Protein AF-A0A2A2R1N1-F1 (afdb_monomer)

Secondary structure (DSSP, 8-state):
--HHHHHHHHHHHHHHHHHHHHHHHHHHHHHHHHHHHHHHHHHHHHHHHHHHHHHHHHHHHHHHHHH-HHHHHHHHHTT------S-S-S---

Radius of gyration: 33.99 Å; Cα contacts (8 Å, |Δi|>4): 17; chains: 1; bounding box: 65×16×103 Å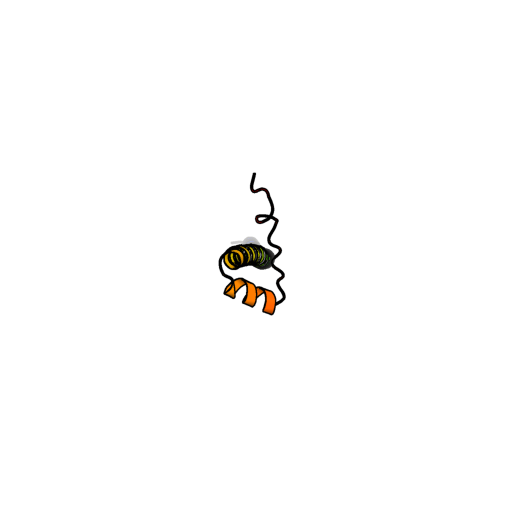

pLDDT: mean 72.44, std 12.76, range [35.75, 92.88]

Mean predicted aligned error: 16.28 Å

Structure (mmCIF, N/CA/C/O backbone):
data_AF-A0A2A2R1N1-F1
#
_entry.id   AF-A0A2A2R1N1-F1
#
loop_
_atom_site.group_PDB
_atom_site.id
_atom_site.type_symbol
_atom_site.label_atom_id
_atom_site.label_alt_id
_atom_site.label_comp_id
_atom_site.label_asym_id
_atom_site.label_entity_id
_atom_site.label_seq_id
_atom_site.pdbx_PDB_ins_code
_atom_site.Cartn_x
_atom_site.Cartn_y
_atom_site.Cartn_z
_atom_site.occupancy
_atom_site.B_iso_or_equiv
_atom_site.auth_seq_id
_atom_site.auth_comp_id
_atom_site.auth_asym_id
_atom_site.auth_atom_id
_atom_site.pdbx_PDB_model_num
ATOM 1 N N . MET A 1 1 ? 30.774 5.500 -45.345 1.00 56.44 1 MET A N 1
ATOM 2 C CA . MET A 1 1 ? 30.692 4.477 -44.280 1.00 56.44 1 MET A CA 1
ATOM 3 C C . MET A 1 1 ? 30.769 3.106 -44.919 1.00 56.44 1 MET A C 1
ATOM 5 O O . MET A 1 1 ? 30.021 2.836 -45.852 1.00 56.44 1 MET A O 1
ATOM 9 N N . THR A 1 2 ? 31.704 2.264 -44.488 1.00 73.19 2 THR A N 1
ATOM 10 C CA . THR A 1 2 ? 31.787 0.876 -44.960 1.00 73.19 2 THR A CA 1
ATOM 11 C C . THR A 1 2 ? 30.549 0.109 -44.490 1.00 73.19 2 THR A C 1
ATOM 13 O O . THR A 1 2 ? 30.064 0.335 -43.383 1.00 73.19 2 THR A O 1
ATOM 16 N N . ARG A 1 3 ? 30.021 -0.803 -45.320 1.00 73.44 3 ARG A N 1
ATOM 17 C CA . ARG A 1 3 ? 28.804 -1.602 -45.038 1.00 73.44 3 ARG A CA 1
ATOM 18 C C . ARG A 1 3 ? 28.822 -2.281 -43.657 1.00 73.44 3 ARG A C 1
ATOM 20 O O . ARG A 1 3 ? 27.782 -2.492 -43.048 1.00 73.44 3 ARG A O 1
ATOM 27 N N . PHE A 1 4 ? 30.020 -2.549 -43.145 1.00 77.00 4 PHE A N 1
ATOM 28 C CA . PHE A 1 4 ? 30.271 -3.089 -41.815 1.00 77.00 4 PHE A CA 1
ATOM 29 C C . PHE A 1 4 ? 29.832 -2.152 -40.674 1.00 77.00 4 PHE A C 1
ATOM 31 O O . PHE A 1 4 ? 29.185 -2.598 -39.733 1.00 77.00 4 PHE A O 1
ATOM 38 N N . GLN A 1 5 ? 30.114 -0.848 -40.775 1.00 78.38 5 GLN A N 1
ATOM 39 C CA . GLN A 1 5 ? 29.697 0.143 -39.772 1.00 78.38 5 GLN A CA 1
ATOM 40 C C . GLN A 1 5 ? 28.173 0.311 -39.746 1.00 78.38 5 GLN A C 1
ATOM 42 O O . GLN A 1 5 ? 27.587 0.448 -38.676 1.00 78.38 5 GLN A O 1
ATOM 47 N N . PHE A 1 6 ? 27.530 0.239 -40.916 1.00 79.75 6 PHE A N 1
ATOM 48 C CA . PHE A 1 6 ? 26.074 0.308 -41.028 1.00 79.75 6 PHE A CA 1
ATOM 49 C C . PHE A 1 6 ? 25.393 -0.902 -40.372 1.00 79.75 6 PHE A C 1
ATOM 51 O O . PHE A 1 6 ? 24.464 -0.728 -39.591 1.00 79.75 6 PHE A O 1
ATOM 58 N N . ASN A 1 7 ? 25.900 -2.117 -40.607 1.00 81.62 7 ASN A N 1
ATOM 59 C CA . ASN A 1 7 ? 25.351 -3.324 -39.984 1.00 81.62 7 ASN A CA 1
ATOM 60 C C . ASN A 1 7 ? 25.491 -3.315 -38.455 1.00 81.62 7 ASN A C 1
ATOM 62 O O . ASN A 1 7 ? 24.555 -3.714 -37.771 1.00 81.62 7 ASN A O 1
ATOM 66 N N . ILE A 1 8 ? 26.616 -2.828 -37.918 1.00 86.06 8 ILE A N 1
ATOM 67 C CA . ILE A 1 8 ? 26.829 -2.713 -36.464 1.00 86.06 8 ILE A CA 1
ATOM 68 C C . ILE A 1 8 ? 25.880 -1.679 -35.841 1.00 86.06 8 ILE A C 1
ATOM 70 O O . ILE A 1 8 ? 25.334 -1.910 -34.765 1.00 86.06 8 ILE A O 1
ATOM 74 N N . ALA A 1 9 ? 25.658 -0.545 -36.512 1.00 82.50 9 ALA A N 1
ATOM 75 C CA . ALA A 1 9 ? 24.713 0.467 -36.044 1.00 82.50 9 ALA A CA 1
ATOM 76 C C . ALA A 1 9 ? 23.258 -0.036 -36.092 1.00 82.50 9 ALA A C 1
ATOM 78 O O . ALA A 1 9 ? 22.469 0.237 -35.190 1.00 82.50 9 ALA A O 1
ATOM 79 N N . MET A 1 10 ? 22.906 -0.807 -37.124 1.00 87.38 10 MET A N 1
ATOM 80 C CA . MET A 1 10 ? 21.573 -1.389 -37.273 1.00 87.38 10 MET A CA 1
ATOM 81 C C . MET A 1 10 ? 21.283 -2.419 -36.171 1.00 87.38 10 MET A C 1
ATOM 83 O O . MET A 1 10 ? 20.211 -2.400 -35.565 1.00 87.38 10 MET A O 1
ATOM 87 N N . THR A 1 11 ? 22.242 -3.302 -35.875 1.00 89.31 11 THR A N 1
ATOM 88 C CA . THR A 1 11 ? 22.075 -4.333 -34.841 1.00 89.31 11 THR A CA 1
ATOM 89 C C . THR A 1 11 ? 22.074 -3.754 -33.433 1.00 89.31 11 THR A C 1
ATOM 91 O O . THR A 1 11 ? 21.280 -4.204 -32.611 1.00 89.31 11 THR A O 1
ATOM 94 N N . SER A 1 12 ? 22.888 -2.733 -33.144 1.00 85.50 12 SER A N 1
ATOM 95 C CA . SER A 1 12 ? 22.890 -2.082 -31.828 1.00 85.50 12 SER A CA 1
ATOM 96 C C . SER A 1 12 ? 21.585 -1.333 -31.543 1.00 85.50 12 SER A C 1
ATOM 98 O O . SER A 1 12 ? 21.082 -1.390 -30.422 1.00 85.50 12 SER A O 1
ATOM 100 N N . CYS A 1 13 ? 20.994 -0.703 -32.562 1.00 87.12 13 CYS A N 1
ATOM 101 C CA . CYS A 1 13 ? 19.702 -0.028 -32.453 1.00 87.12 13 CYS A CA 1
ATOM 102 C C . CYS A 1 13 ? 18.546 -1.027 -32.263 1.00 87.12 13 CYS A C 1
ATOM 104 O O . CYS A 1 13 ? 17.660 -0.823 -31.437 1.00 87.12 13 CYS A O 1
ATOM 106 N N . GLY A 1 14 ? 18.583 -2.158 -32.975 1.00 88.69 14 GLY A N 1
ATOM 107 C CA . GLY A 1 14 ? 17.624 -3.243 -32.758 1.00 88.69 14 GLY A CA 1
ATOM 108 C C . GLY A 1 14 ? 17.736 -3.845 -31.353 1.00 88.69 14 GLY A C 1
ATOM 109 O O . GLY A 1 14 ? 16.728 -4.050 -30.680 1.00 88.69 14 GLY A O 1
ATOM 110 N N . LEU A 1 15 ? 18.961 -4.077 -30.878 1.00 91.88 15 LEU A N 1
ATOM 111 C CA . LEU A 1 15 ? 19.207 -4.648 -29.556 1.00 91.88 15 LEU A CA 1
ATOM 112 C C . LEU A 1 15 ? 18.762 -3.706 -28.428 1.00 91.88 15 LEU A C 1
ATOM 114 O O . LEU A 1 15 ? 18.159 -4.161 -27.457 1.00 91.88 15 LEU A O 1
ATOM 118 N N . SER A 1 16 ? 19.010 -2.400 -28.557 1.00 89.75 16 SER A N 1
ATOM 119 C CA . SER A 1 16 ? 18.591 -1.421 -27.549 1.00 89.75 16 SER A CA 1
ATOM 120 C C . SER A 1 16 ? 17.067 -1.325 -27.442 1.00 89.75 16 SER A C 1
ATOM 122 O O . SER A 1 16 ? 16.543 -1.284 -26.330 1.00 89.75 16 SER A O 1
ATOM 124 N N . LEU A 1 17 ? 16.346 -1.389 -28.566 1.00 91.25 17 LEU A N 1
ATOM 125 C CA . LEU A 1 17 ? 14.881 -1.453 -28.580 1.00 91.25 17 LEU A CA 1
ATOM 126 C C . LEU A 1 17 ? 14.347 -2.682 -27.834 1.00 91.25 17 LEU A C 1
ATOM 128 O O . LEU A 1 17 ? 13.412 -2.565 -27.041 1.00 91.25 17 LEU A O 1
ATOM 132 N N . VAL A 1 18 ? 14.964 -3.848 -28.037 1.00 92.88 18 VAL A N 1
ATOM 133 C CA . VAL A 1 18 ? 14.581 -5.080 -27.330 1.00 92.88 18 VAL A CA 1
ATOM 134 C C . VAL A 1 18 ? 14.846 -4.964 -25.827 1.00 92.88 18 VAL A C 1
ATOM 136 O O . VAL A 1 18 ? 13.981 -5.329 -25.029 1.00 92.88 18 VAL A O 1
ATOM 139 N N . LEU A 1 19 ? 15.993 -4.410 -25.418 1.00 91.06 19 LEU A N 1
ATOM 140 C CA . LEU A 1 19 ? 16.281 -4.180 -23.998 1.00 91.06 19 LEU A CA 1
ATOM 141 C C . LEU A 1 19 ? 15.271 -3.225 -23.350 1.00 91.06 19 LEU A C 1
ATOM 143 O O . LEU A 1 19 ? 14.807 -3.491 -22.242 1.00 91.06 19 LEU A O 1
ATOM 147 N N . VAL A 1 20 ? 14.904 -2.136 -24.030 1.00 92.56 20 VAL A N 1
ATOM 148 C CA . VAL A 1 20 ? 13.906 -1.181 -23.525 1.00 92.56 20 VAL A CA 1
ATOM 149 C C . VAL A 1 20 ? 12.552 -1.862 -23.331 1.00 92.56 20 VAL A C 1
ATOM 151 O O . VAL A 1 20 ? 11.927 -1.686 -22.286 1.00 92.56 20 VAL A O 1
ATOM 154 N N . LEU A 1 21 ? 12.118 -2.687 -24.288 1.00 90.50 21 LEU A N 1
ATOM 155 C CA . LEU A 1 21 ? 10.874 -3.449 -24.161 1.00 90.50 21 LEU A CA 1
ATOM 156 C C . LEU A 1 21 ? 10.897 -4.397 -22.957 1.00 90.50 21 LEU A C 1
ATOM 158 O O . LEU A 1 21 ? 9.927 -4.438 -22.201 1.00 90.50 21 LEU A O 1
ATOM 162 N N . LEU A 1 22 ? 12.006 -5.107 -22.731 1.00 91.44 22 LEU A N 1
ATOM 163 C CA . LEU A 1 22 ? 12.151 -5.972 -21.559 1.00 91.44 22 LEU A CA 1
ATOM 164 C C . LEU A 1 22 ? 12.043 -5.177 -20.254 1.00 91.44 22 LEU A C 1
ATOM 166 O O . LEU A 1 22 ? 11.285 -5.566 -19.367 1.00 91.44 22 LEU A O 1
ATOM 170 N N . ILE A 1 23 ? 12.738 -4.042 -20.146 1.00 88.94 23 ILE A N 1
ATOM 171 C CA . ILE A 1 23 ? 12.683 -3.184 -18.952 1.00 88.94 23 ILE A CA 1
ATOM 172 C C . ILE A 1 23 ? 11.251 -2.705 -18.685 1.00 88.94 23 ILE A C 1
ATOM 174 O O . ILE A 1 23 ? 10.812 -2.705 -17.536 1.00 88.94 23 ILE A O 1
ATOM 178 N N . ILE A 1 24 ? 10.501 -2.338 -19.729 1.00 88.81 24 ILE A N 1
ATOM 179 C CA . ILE A 1 24 ? 9.100 -1.919 -19.591 1.00 88.81 24 ILE A CA 1
ATOM 180 C C . ILE A 1 24 ? 8.242 -3.062 -19.035 1.00 88.81 24 ILE A C 1
ATOM 182 O O . ILE A 1 24 ? 7.480 -2.837 -18.093 1.00 88.81 24 ILE A O 1
ATOM 186 N N . VAL A 1 25 ? 8.383 -4.282 -19.562 1.00 86.06 25 VAL A N 1
ATOM 187 C CA . VAL A 1 25 ? 7.620 -5.456 -19.097 1.00 86.06 25 VAL A CA 1
ATOM 188 C C . VAL A 1 25 ? 7.942 -5.781 -17.636 1.00 86.06 25 VAL A C 1
ATOM 190 O O . VAL A 1 25 ? 7.029 -5.908 -16.817 1.00 86.06 25 VAL A O 1
ATOM 193 N N . PHE A 1 26 ? 9.226 -5.837 -17.270 1.00 84.81 26 PHE A N 1
ATOM 194 C CA . PHE A 1 26 ? 9.636 -6.064 -15.880 1.00 84.81 26 PHE A CA 1
ATOM 195 C C . PHE A 1 26 ? 9.169 -4.941 -14.945 1.00 84.81 26 PHE A C 1
ATOM 197 O O . PHE A 1 26 ? 8.730 -5.206 -13.826 1.00 84.81 26 PHE A O 1
ATOM 204 N N . GLY A 1 27 ? 9.194 -3.688 -15.405 1.00 79.19 27 GLY A N 1
ATOM 205 C CA . GLY A 1 27 ? 8.675 -2.548 -14.654 1.00 79.19 27 GLY A CA 1
ATOM 206 C C . GLY A 1 27 ? 7.168 -2.636 -14.403 1.00 79.19 27 GLY A C 1
ATOM 207 O O . GLY A 1 27 ? 6.709 -2.331 -13.302 1.00 79.19 27 GLY A O 1
ATOM 208 N N . GLN A 1 28 ? 6.388 -3.091 -15.387 1.00 77.31 28 GLN A N 1
ATOM 209 C CA . GLN A 1 28 ? 4.948 -3.312 -15.222 1.00 77.31 28 GLN A CA 1
ATOM 210 C C . GLN A 1 28 ? 4.651 -4.441 -14.232 1.00 77.31 28 GLN A C 1
ATOM 212 O O . GLN A 1 28 ? 3.780 -4.286 -13.376 1.00 77.31 28 GLN A O 1
ATOM 217 N N . MET A 1 29 ? 5.404 -5.541 -14.302 1.00 70.69 29 MET A N 1
ATOM 218 C CA . MET A 1 29 ? 5.289 -6.638 -13.341 1.00 70.69 29 MET A CA 1
ATOM 219 C C . MET A 1 29 ? 5.597 -6.167 -11.916 1.00 70.69 29 MET A C 1
ATOM 221 O O . MET A 1 29 ? 4.783 -6.382 -11.022 1.00 70.69 29 MET A O 1
ATOM 225 N N . ASN A 1 30 ? 6.700 -5.441 -11.707 1.00 70.38 30 ASN A N 1
ATOM 226 C CA . ASN A 1 30 ? 7.051 -4.912 -10.385 1.00 70.38 30 ASN A CA 1
ATOM 227 C C . ASN A 1 30 ? 5.977 -3.972 -9.823 1.00 70.38 30 ASN A C 1
ATOM 229 O O . ASN A 1 30 ? 5.600 -4.099 -8.660 1.00 70.38 30 ASN A O 1
ATOM 233 N N . ARG A 1 31 ? 5.405 -3.094 -10.657 1.00 69.19 31 ARG A N 1
ATOM 234 C CA . ARG A 1 31 ? 4.288 -2.226 -10.244 1.00 69.19 31 ARG A CA 1
ATOM 235 C C . ARG A 1 31 ? 3.036 -3.014 -9.864 1.00 69.19 31 ARG A C 1
ATOM 237 O O . ARG A 1 31 ? 2.300 -2.594 -8.975 1.00 69.19 31 ARG A O 1
ATOM 244 N N . SER A 1 32 ? 2.779 -4.143 -10.526 1.00 67.44 32 SER A N 1
ATOM 245 C CA . SER A 1 32 ? 1.658 -5.018 -10.174 1.00 67.44 32 SER A CA 1
ATOM 246 C C . SER A 1 32 ? 1.848 -5.651 -8.797 1.00 67.44 32 SER A C 1
ATOM 248 O O . SER A 1 32 ? 0.894 -5.690 -8.023 1.00 67.44 32 SER A O 1
ATOM 250 N N . LEU A 1 33 ? 3.061 -6.115 -8.475 1.00 62.31 33 LEU A N 1
ATOM 251 C CA . LEU A 1 33 ? 3.366 -6.668 -7.152 1.00 62.31 33 LEU A CA 1
ATOM 252 C C . LEU A 1 33 ? 3.218 -5.613 -6.049 1.00 62.31 33 LEU A C 1
ATOM 254 O O . LEU A 1 33 ? 2.588 -5.885 -5.027 1.00 62.31 33 LEU A O 1
ATOM 258 N N . GLU A 1 34 ? 3.728 -4.399 -6.271 1.00 63.28 34 GLU A N 1
ATOM 259 C CA . GLU A 1 34 ? 3.561 -3.292 -5.322 1.00 63.28 34 GLU A CA 1
ATOM 260 C C . GLU A 1 34 ? 2.080 -2.979 -5.087 1.00 63.28 34 GLU A C 1
ATOM 262 O O . GLU A 1 34 ? 1.639 -2.882 -3.941 1.00 63.28 34 GLU A O 1
ATOM 267 N N . LYS A 1 35 ? 1.279 -2.891 -6.156 1.00 66.19 35 LYS A N 1
ATOM 268 C CA . LYS A 1 35 ? -0.152 -2.581 -6.058 1.00 66.19 35 LYS A CA 1
ATOM 269 C C . LYS A 1 35 ? -0.914 -3.604 -5.208 1.00 66.19 35 LYS A C 1
ATOM 271 O O . LYS A 1 35 ? -1.703 -3.209 -4.352 1.00 66.19 35 LYS A O 1
ATOM 276 N N . THR A 1 36 ? -0.650 -4.897 -5.397 1.00 63.97 36 THR A N 1
ATOM 277 C CA . THR A 1 36 ? -1.303 -5.961 -4.619 1.00 63.97 36 THR A CA 1
ATOM 278 C C .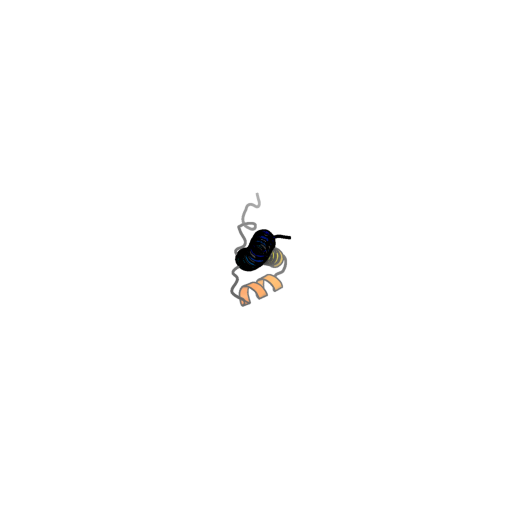 THR A 1 36 ? -0.964 -5.878 -3.130 1.00 63.97 36 THR A C 1
ATOM 280 O O . THR A 1 36 ? -1.851 -6.031 -2.291 1.00 63.97 36 THR A O 1
ATOM 283 N N . VAL A 1 37 ? 0.292 -5.584 -2.784 1.00 66.44 37 VAL A N 1
ATOM 284 C CA . VAL A 1 37 ? 0.710 -5.425 -1.382 1.00 66.44 37 VAL A CA 1
ATOM 285 C C . VAL A 1 37 ? 0.039 -4.205 -0.744 1.00 66.44 37 VAL A C 1
ATOM 287 O O . VAL A 1 37 ? -0.494 -4.306 0.362 1.00 66.44 37 VAL A O 1
ATOM 290 N N . TYR A 1 38 ? -0.012 -3.069 -1.447 1.00 63.88 38 TYR A N 1
ATOM 291 C CA . TYR A 1 38 ? -0.687 -1.867 -0.948 1.00 63.88 38 TYR A CA 1
ATOM 292 C C . TYR A 1 38 ? -2.188 -2.079 -0.722 1.00 63.88 38 TYR A C 1
ATOM 294 O O . TYR A 1 38 ? -2.726 -1.626 0.291 1.00 63.88 38 TYR A O 1
ATOM 302 N N . GLU A 1 39 ? -2.870 -2.786 -1.625 1.00 65.50 39 GLU A N 1
ATOM 303 C CA . GLU A 1 39 ? -4.298 -3.096 -1.483 1.00 65.50 39 GLU A CA 1
ATOM 304 C C . GLU A 1 39 ? -4.572 -3.998 -0.270 1.00 65.50 39 GLU A C 1
ATOM 306 O O . GLU A 1 39 ? -5.497 -3.733 0.505 1.00 65.50 39 GLU A O 1
ATOM 311 N N . GLN A 1 40 ? -3.734 -5.014 -0.044 1.00 65.19 40 GLN A N 1
ATOM 312 C CA . GLN A 1 40 ? -3.845 -5.883 1.131 1.00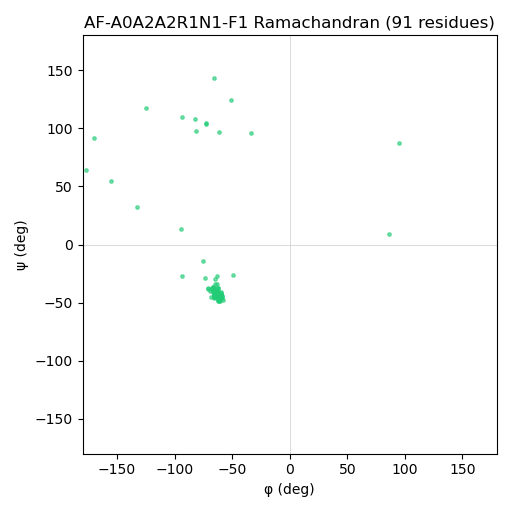 65.19 40 GLN A CA 1
ATOM 313 C C . GLN A 1 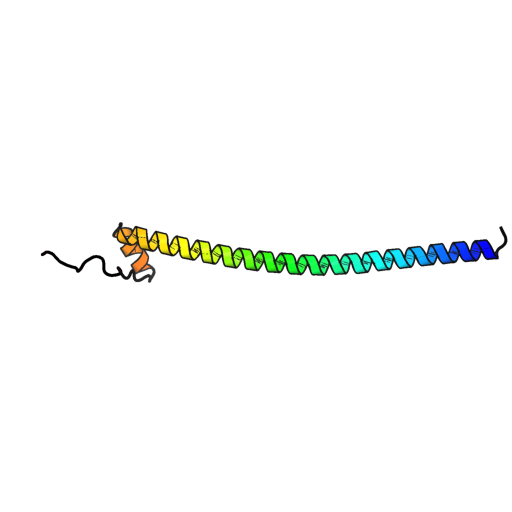40 ? -3.584 -5.119 2.434 1.00 65.19 40 GLN A C 1
ATOM 315 O O . GLN A 1 40 ? -4.358 -5.234 3.388 1.00 65.19 40 GLN A O 1
ATOM 320 N N . GLN A 1 41 ? -2.548 -4.278 2.470 1.00 60.97 41 GLN A N 1
ATOM 321 C CA . GLN A 1 41 ? -2.234 -3.461 3.641 1.00 60.97 41 GLN A CA 1
ATOM 322 C C . GLN A 1 41 ? -3.364 -2.468 3.962 1.00 60.97 41 GLN A C 1
ATOM 324 O O . GLN A 1 41 ? -3.688 -2.245 5.130 1.00 60.97 41 GLN A O 1
ATOM 329 N N . ALA A 1 42 ? -4.008 -1.901 2.937 1.00 69.50 42 ALA A N 1
ATOM 330 C CA . ALA A 1 42 ? -5.150 -1.008 3.106 1.00 69.50 42 ALA A CA 1
ATOM 331 C C . ALA A 1 42 ? -6.369 -1.730 3.705 1.00 69.50 42 ALA A C 1
ATOM 333 O O . ALA A 1 42 ? -7.043 -1.172 4.575 1.00 69.50 42 ALA A O 1
ATOM 334 N N . ALA A 1 43 ? -6.639 -2.972 3.290 1.00 64.81 43 ALA A N 1
ATOM 335 C CA . ALA A 1 43 ? -7.702 -3.790 3.872 1.00 64.81 43 ALA A CA 1
ATOM 336 C C . ALA A 1 43 ? -7.421 -4.135 5.347 1.00 64.81 43 ALA A C 1
ATOM 338 O O . ALA A 1 43 ? -8.311 -3.991 6.188 1.00 64.81 43 ALA A O 1
ATOM 339 N N . ILE A 1 44 ? -6.178 -4.503 5.680 1.00 64.31 44 ILE A N 1
ATOM 340 C CA . ILE A 1 44 ? -5.749 -4.788 7.060 1.00 64.31 44 ILE A CA 1
ATOM 341 C C . ILE A 1 44 ? -5.892 -3.543 7.943 1.00 64.31 44 ILE A C 1
ATOM 343 O O . ILE A 1 44 ? -6.488 -3.615 9.018 1.00 64.31 44 ILE A O 1
ATOM 347 N N . ASN A 1 45 ? -5.417 -2.386 7.474 1.00 67.12 45 ASN A N 1
ATOM 348 C CA . ASN A 1 45 ? -5.520 -1.131 8.220 1.00 67.12 45 ASN A CA 1
ATOM 349 C C . ASN A 1 45 ? -6.979 -0.721 8.461 1.00 67.12 45 ASN A C 1
ATOM 351 O O . ASN A 1 45 ? -7.314 -0.284 9.561 1.00 67.12 45 ASN A O 1
ATOM 355 N N . ARG A 1 46 ? -7.868 -0.904 7.473 1.00 64.31 46 ARG A N 1
ATOM 356 C CA . ARG A 1 46 ? -9.310 -0.663 7.654 1.00 64.31 46 ARG A CA 1
ATOM 357 C C . ARG A 1 46 ? -9.927 -1.613 8.678 1.00 64.31 46 ARG A C 1
ATOM 359 O O . ARG A 1 46 ? -10.709 -1.165 9.511 1.00 64.31 46 ARG A O 1
ATOM 366 N N . GLY A 1 47 ? -9.567 -2.896 8.646 1.00 68.50 47 GLY A N 1
ATOM 367 C CA . GLY A 1 47 ? -10.036 -3.883 9.621 1.00 68.50 47 GLY A CA 1
ATOM 368 C C . GLY A 1 47 ? -9.599 -3.548 11.050 1.00 68.50 47 GLY A C 1
ATOM 369 O O . GLY A 1 47 ? -10.432 -3.503 11.953 1.00 68.50 47 GLY A O 1
ATOM 370 N N . ALA A 1 48 ? -8.315 -3.236 11.245 1.00 68.69 48 ALA A N 1
ATOM 371 C CA . ALA A 1 48 ? -7.765 -2.855 12.545 1.00 68.69 48 ALA A CA 1
ATOM 372 C C . ALA A 1 48 ? -8.400 -1.560 13.084 1.00 68.69 48 ALA A C 1
ATOM 374 O O . ALA A 1 48 ? -8.825 -1.506 14.239 1.00 68.69 48 ALA A O 1
ATOM 375 N N . GLN A 1 49 ? -8.541 -0.542 12.230 1.00 71.69 49 GLN A N 1
ATOM 376 C CA . GLN A 1 49 ? -9.192 0.715 12.594 1.00 71.69 49 GLN A CA 1
ATOM 377 C C . GLN A 1 49 ? -10.672 0.503 12.951 1.00 71.69 49 GLN A C 1
ATOM 379 O O . GLN A 1 49 ? -11.144 1.043 13.949 1.00 71.69 49 GLN A O 1
ATOM 384 N N . SER A 1 50 ? -11.400 -0.321 12.193 1.00 68.81 50 SER A N 1
ATOM 385 C CA . SER A 1 50 ? -12.807 -0.634 12.469 1.00 68.81 50 SER A CA 1
ATOM 386 C C . SER A 1 50 ? -12.990 -1.390 13.788 1.00 68.81 50 SER A C 1
ATOM 388 O O . SER A 1 50 ? -13.890 -1.054 14.555 1.00 68.81 50 SER A O 1
ATOM 390 N N . GLN A 1 51 ? -12.111 -2.345 14.109 1.00 69.62 51 GLN A N 1
ATOM 391 C CA . GLN A 1 51 ? -12.139 -3.042 15.400 1.00 69.62 51 GLN A CA 1
ATOM 392 C C . GLN A 1 51 ? -11.859 -2.096 16.571 1.00 69.62 51 GLN A C 1
ATOM 394 O O . GLN A 1 51 ? -12.537 -2.170 17.597 1.00 69.62 51 GLN A O 1
ATOM 399 N N . GLN A 1 52 ? -10.895 -1.184 16.419 1.00 71.06 52 GLN A N 1
ATOM 400 C CA . GLN A 1 52 ? -10.575 -0.203 17.452 1.00 71.06 52 GLN A CA 1
ATOM 401 C C . GLN A 1 52 ? -11.736 0.779 17.676 1.00 71.06 52 GLN A C 1
ATOM 403 O O . GLN A 1 52 ? -12.127 1.011 18.819 1.00 71.06 52 GLN A O 1
ATOM 408 N N . ILE A 1 53 ? -12.340 1.293 16.599 1.00 74.94 53 ILE A N 1
ATOM 409 C CA . ILE A 1 53 ? -13.525 2.161 16.672 1.00 74.94 53 ILE A CA 1
ATOM 410 C C . ILE A 1 53 ? -14.703 1.409 17.299 1.00 74.94 53 ILE A C 1
ATOM 412 O O . ILE A 1 53 ? -15.335 1.925 18.217 1.00 74.94 53 ILE A O 1
ATOM 416 N N . GL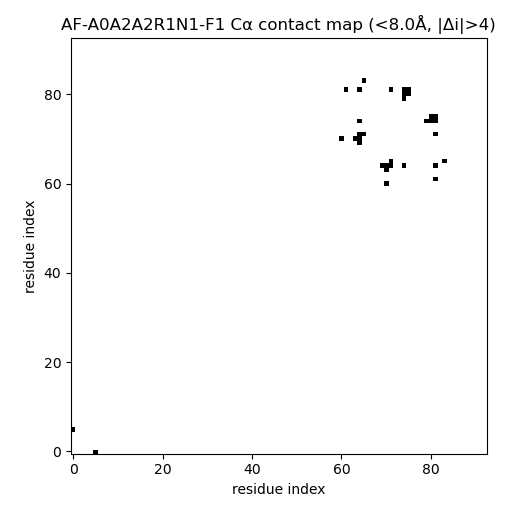Y A 1 54 ? -14.974 0.178 16.859 1.00 74.81 54 GLY A N 1
ATOM 417 C CA . GLY A 1 54 ? -16.061 -0.645 17.386 1.00 74.81 54 GLY A CA 1
ATOM 418 C C . GLY A 1 54 ? -15.913 -0.922 18.880 1.00 74.81 54 GLY A C 1
ATOM 419 O O . GLY A 1 54 ? -16.873 -0.768 19.630 1.00 74.81 54 GLY A O 1
ATOM 420 N N . ARG A 1 55 ? -14.701 -1.253 19.342 1.00 75.50 55 ARG A N 1
ATOM 421 C CA . ARG A 1 55 ? -14.422 -1.491 20.765 1.00 75.50 55 ARG A CA 1
ATOM 422 C C . ARG A 1 55 ? -14.570 -0.223 21.609 1.00 75.50 55 ARG A C 1
ATOM 424 O O . ARG A 1 55 ? -15.122 -0.297 22.707 1.00 75.50 55 ARG A O 1
ATOM 431 N N . ASN A 1 56 ? -14.127 0.925 21.100 1.00 79.69 56 ASN A N 1
ATOM 432 C CA . ASN A 1 56 ? -14.291 2.208 21.784 1.00 79.69 56 ASN A CA 1
ATOM 433 C C . ASN A 1 56 ? -15.771 2.605 21.876 1.00 79.69 56 ASN A C 1
ATOM 435 O O . ASN A 1 56 ? -16.245 2.912 22.964 1.00 79.69 56 ASN A O 1
ATOM 439 N N . LEU A 1 57 ? -16.527 2.485 20.780 1.00 80.38 57 LEU A N 1
ATOM 440 C CA . LEU A 1 57 ? -17.973 2.735 20.764 1.00 80.38 57 LEU A CA 1
ATOM 441 C C . LEU A 1 57 ? -18.729 1.814 21.727 1.00 80.38 57 LEU A C 1
ATOM 443 O O . LEU A 1 57 ? -19.617 2.271 22.439 1.00 80.38 57 LEU A O 1
ATOM 447 N N . LEU A 1 58 ? -18.377 0.525 21.780 1.00 78.88 58 LEU A N 1
ATOM 448 C CA . LEU A 1 58 ? -18.999 -0.424 22.708 1.00 78.88 58 LEU A CA 1
ATOM 449 C C . LEU A 1 58 ? -18.705 -0.061 24.171 1.00 78.88 58 LEU A C 1
ATOM 451 O O . LEU A 1 58 ? -19.578 -0.182 25.028 1.00 78.88 58 LEU A O 1
ATOM 455 N N . THR A 1 59 ? -17.492 0.421 24.445 1.00 79.75 59 THR A N 1
ATOM 456 C CA . THR A 1 59 ? -17.081 0.879 25.778 1.00 79.75 59 THR A CA 1
ATOM 457 C C . THR A 1 59 ? -17.826 2.156 26.176 1.00 79.75 59 THR A C 1
ATOM 459 O O . THR A 1 59 ? -18.372 2.216 27.277 1.00 79.75 59 THR A O 1
ATOM 462 N N . ASP A 1 60 ? -17.940 3.134 25.274 1.00 79.25 60 ASP A N 1
ATOM 463 C CA . ASP A 1 60 ? -18.676 4.385 25.505 1.00 79.25 60 ASP A CA 1
ATOM 464 C C . ASP A 1 60 ? -20.185 4.157 25.662 1.00 79.25 60 ASP A C 1
ATOM 466 O O . ASP A 1 60 ? -20.827 4.775 26.518 1.00 79.25 60 ASP A O 1
ATOM 470 N N . MET A 1 61 ? -20.762 3.233 24.884 1.00 72.69 61 MET A N 1
ATOM 471 C CA . MET A 1 61 ? -22.158 2.816 25.039 1.00 72.69 61 MET A CA 1
ATOM 472 C C . MET A 1 61 ? -22.377 2.097 26.368 1.00 72.69 61 MET A C 1
ATOM 474 O O . MET A 1 61 ? -23.346 2.399 27.063 1.00 72.69 61 MET A O 1
ATOM 478 N N . GLY A 1 62 ? -21.457 1.211 26.759 1.00 76.31 62 GLY A N 1
ATOM 479 C CA . GLY A 1 62 ? -21.474 0.563 28.067 1.00 76.31 62 GLY A CA 1
ATOM 480 C C . GLY A 1 62 ? -21.442 1.579 29.211 1.00 76.31 62 GLY A C 1
ATOM 481 O O . GLY A 1 62 ? -22.282 1.514 30.102 1.00 76.31 62 GLY A O 1
ATOM 482 N N . GLN A 1 63 ? -20.545 2.566 29.151 1.00 77.12 63 GLN A N 1
ATOM 483 C CA . GLN A 1 63 ? -20.439 3.646 30.142 1.00 77.12 63 GLN A CA 1
ATOM 484 C C . GLN A 1 63 ? -21.686 4.537 30.183 1.00 77.12 63 GLN A C 1
ATOM 486 O O . GLN A 1 63 ? -22.200 4.856 31.255 1.00 77.12 63 GLN A O 1
ATOM 491 N N . SER A 1 64 ? -22.219 4.917 29.023 1.00 72.56 64 SER A N 1
ATOM 492 C CA . SER A 1 64 ? -23.443 5.721 28.939 1.00 72.56 64 SER A CA 1
ATOM 493 C C . SER A 1 64 ? -24.660 4.972 29.486 1.00 72.56 64 SER A C 1
ATOM 495 O O . SER A 1 64 ? -25.516 5.562 30.138 1.00 72.56 64 SER A O 1
ATOM 497 N N . ALA A 1 65 ? -24.708 3.655 29.314 1.00 71.44 65 ALA A N 1
ATOM 498 C CA . ALA A 1 65 ? -25.764 2.811 29.855 1.00 71.44 65 ALA A CA 1
ATOM 499 C C . ALA A 1 65 ? -25.664 2.554 31.367 1.00 71.44 65 ALA A C 1
ATOM 501 O O . ALA A 1 65 ? -26.642 2.127 31.978 1.00 71.44 65 ALA A O 1
ATOM 502 N N . LEU A 1 66 ? -24.523 2.852 31.997 1.00 76.12 66 LEU A N 1
ATOM 503 C CA . LEU A 1 66 ? -24.435 2.941 33.459 1.00 76.12 66 LEU A CA 1
ATOM 504 C C . LEU A 1 66 ? -25.111 4.210 33.994 1.00 76.12 66 LEU A C 1
ATOM 506 O O . LEU A 1 66 ? -25.592 4.221 35.123 1.00 76.12 66 LEU A O 1
ATOM 510 N N . ARG A 1 67 ? -25.144 5.279 33.191 1.00 76.94 67 ARG A N 1
ATOM 511 C CA . ARG A 1 67 ? -25.704 6.586 33.569 1.00 76.94 67 ARG A CA 1
ATOM 512 C C . ARG A 1 67 ? -27.169 6.750 33.172 1.00 76.94 67 ARG A C 1
ATOM 514 O O . ARG A 1 67 ? -27.885 7.504 33.822 1.00 76.94 67 ARG A O 1
ATOM 521 N N . ASP A 1 68 ? -27.611 6.049 32.131 1.00 73.75 68 ASP A N 1
ATOM 522 C CA . ASP A 1 68 ? -28.957 6.167 31.577 1.00 73.75 68 ASP A CA 1
ATOM 523 C C . ASP A 1 68 ? -29.668 4.801 31.525 1.00 73.75 68 ASP A C 1
ATOM 525 O O . ASP A 1 68 ? -29.263 3.864 30.827 1.00 73.75 68 ASP A O 1
ATOM 529 N N . ALA A 1 69 ? -30.772 4.698 32.270 1.00 72.50 69 ALA A N 1
ATOM 530 C CA . ALA A 1 69 ? -31.569 3.481 32.384 1.00 72.50 69 ALA A CA 1
ATOM 531 C C . ALA A 1 69 ? -32.234 3.062 31.059 1.00 72.50 69 ALA A C 1
ATOM 533 O O . ALA A 1 69 ? -32.405 1.864 30.823 1.00 72.50 69 ALA A O 1
ATOM 534 N N . LYS A 1 70 ? -32.571 4.013 30.172 1.00 74.00 70 LYS A N 1
ATOM 535 C CA . LYS A 1 70 ? -33.121 3.723 28.837 1.00 74.00 70 LYS A CA 1
ATOM 536 C C . LYS A 1 70 ? -32.059 3.128 27.917 1.00 74.00 70 LYS A C 1
ATOM 538 O O . LYS A 1 70 ? -32.361 2.206 27.166 1.00 74.00 70 LYS A O 1
ATOM 543 N N . MET A 1 71 ? -30.820 3.610 27.995 1.00 69.44 71 MET A N 1
ATOM 544 C CA . MET A 1 71 ? -29.693 3.017 27.261 1.00 69.44 71 MET A CA 1
ATOM 545 C C . MET A 1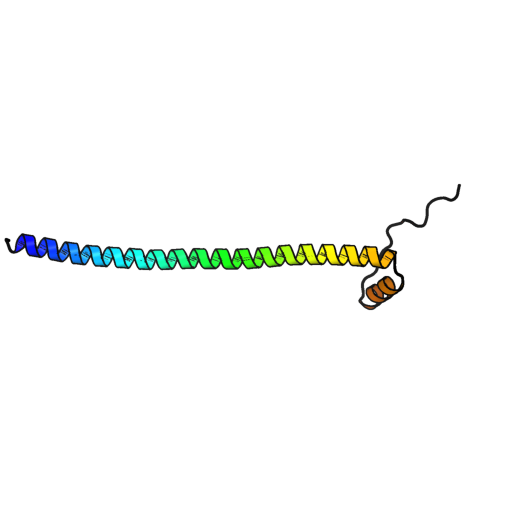 71 ? -29.424 1.581 27.713 1.00 69.44 71 MET A C 1
ATOM 547 O O . MET A 1 71 ? -29.261 0.694 26.877 1.00 69.44 71 MET A O 1
ATOM 551 N N . ARG A 1 72 ? -29.464 1.321 29.023 1.00 69.38 72 ARG A N 1
ATOM 552 C CA . ARG A 1 72 ? -29.327 -0.034 29.577 1.00 69.38 72 ARG A CA 1
ATOM 553 C C . ARG A 1 72 ? -30.411 -0.987 29.079 1.00 69.38 72 ARG A C 1
ATOM 555 O O . ARG A 1 72 ? -30.102 -2.102 28.676 1.00 69.38 72 ARG A O 1
ATOM 562 N N . GLU A 1 73 ? -31.664 -0.540 29.082 1.00 75.62 73 GLU A N 1
ATOM 563 C CA . GLU A 1 73 ? -32.812 -1.287 28.553 1.00 75.62 73 GLU A CA 1
ATOM 564 C C . GLU A 1 73 ? -32.623 -1.622 27.062 1.00 75.62 73 GLU A C 1
ATOM 566 O O . GLU A 1 73 ? -32.838 -2.761 26.649 1.00 75.62 73 GLU A O 1
ATOM 571 N N . LEU A 1 74 ? -32.170 -0.655 26.255 1.00 76.00 74 LEU A N 1
ATOM 572 C CA . LEU A 1 74 ? -31.910 -0.852 24.825 1.00 76.00 74 LEU A CA 1
ATOM 573 C C . LEU A 1 74 ? -30.769 -1.845 24.570 1.00 76.00 74 LEU A C 1
ATOM 575 O O . LEU A 1 74 ? -30.907 -2.715 23.712 1.00 76.00 74 LEU A O 1
ATOM 579 N N . LEU A 1 75 ? -29.670 -1.762 25.319 1.00 74.06 75 LEU A N 1
ATOM 580 C CA . LEU A 1 75 ? -28.550 -2.703 25.208 1.00 74.06 75 LEU A CA 1
ATOM 581 C C . LEU A 1 75 ? -28.960 -4.119 25.631 1.00 74.06 75 LEU A C 1
ATOM 583 O O . LEU A 1 75 ? -28.643 -5.079 24.932 1.00 74.06 75 LEU A O 1
ATOM 587 N N . ASN A 1 76 ? -29.758 -4.242 26.694 1.00 78.62 76 ASN A N 1
ATOM 588 C CA . ASN A 1 76 ? -30.250 -5.531 27.177 1.00 78.62 76 ASN A CA 1
ATOM 589 C C . ASN A 1 76 ? -31.245 -6.176 26.191 1.00 78.62 76 ASN A C 1
ATOM 591 O O . ASN A 1 76 ? -31.171 -7.373 25.925 1.00 78.62 76 ASN A O 1
ATOM 595 N N . ARG A 1 77 ? -32.117 -5.376 25.556 1.00 79.19 77 ARG A N 1
ATOM 596 C CA . ARG A 1 77 ? -33.012 -5.839 24.473 1.00 79.19 77 ARG A CA 1
ATOM 597 C C . ARG A 1 77 ? -32.266 -6.335 23.235 1.00 79.19 77 ARG A C 1
ATOM 599 O O . ARG A 1 77 ? -32.792 -7.180 22.521 1.00 79.19 77 ARG A O 1
ATOM 606 N N . ASN A 1 78 ? -31.061 -5.826 22.989 1.00 78.19 78 ASN A N 1
ATOM 607 C CA . ASN A 1 78 ? -30.197 -6.257 21.889 1.00 78.19 78 ASN A CA 1
ATOM 608 C C . ASN A 1 78 ? -29.184 -7.342 22.313 1.00 78.19 78 ASN A C 1
ATOM 610 O O . ASN A 1 78 ? -28.255 -7.633 21.565 1.00 78.19 78 ASN A O 1
ATOM 614 N N . GLY A 1 79 ? -29.358 -7.955 23.492 1.00 73.88 79 GLY A N 1
ATOM 615 C CA . GLY A 1 79 ? -28.558 -9.096 23.950 1.00 73.88 79 GLY A CA 1
ATOM 616 C C . GLY A 1 79 ? -27.243 -8.744 24.656 1.00 73.88 79 GLY A C 1
ATOM 617 O O . GLY A 1 79 ? -26.452 -9.643 24.931 1.00 73.88 79 GLY A O 1
ATOM 618 N N . TYR A 1 80 ? -26.991 -7.471 24.977 1.00 73.25 80 TYR A N 1
ATOM 619 C CA . TYR A 1 80 ? -25.805 -7.049 25.726 1.00 73.25 80 TYR A CA 1
ATOM 620 C C . TYR A 1 80 ? -26.094 -6.977 27.230 1.00 73.25 80 TYR A C 1
ATOM 622 O O . TYR A 1 80 ? -26.793 -6.081 27.708 1.00 73.25 80 TYR A O 1
ATOM 630 N N . THR A 1 81 ? -25.510 -7.899 28.000 1.00 71.44 81 THR A N 1
ATOM 631 C CA . THR A 1 81 ? -25.574 -7.890 29.468 1.00 71.44 81 THR A CA 1
ATOM 632 C C . THR A 1 81 ? -24.517 -6.945 30.036 1.00 71.44 81 THR A C 1
ATOM 634 O O . THR A 1 81 ? -23.320 -7.232 30.006 1.00 71.44 81 THR A O 1
ATOM 637 N N . ILE A 1 82 ? -24.950 -5.801 30.566 1.00 66.56 82 ILE A N 1
ATOM 638 C CA . ILE A 1 82 ? -24.052 -4.851 31.229 1.00 66.56 82 ILE A CA 1
ATOM 639 C C . ILE A 1 82 ? -23.800 -5.334 32.655 1.00 66.56 82 ILE A C 1
ATOM 641 O O . ILE A 1 82 ? -24.604 -5.096 33.557 1.00 66.56 82 ILE A O 1
ATOM 645 N N . ASN A 1 83 ? -22.673 -6.014 32.861 1.00 65.81 83 ASN A N 1
ATOM 646 C CA . ASN A 1 83 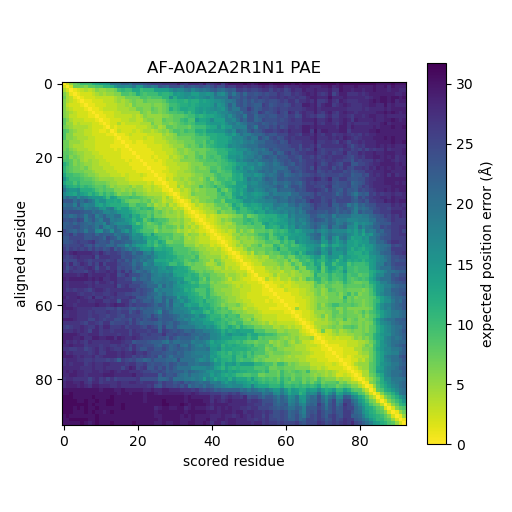? -22.179 -6.309 34.198 1.00 65.81 83 ASN A CA 1
ATOM 647 C C . ASN A 1 83 ? -21.647 -5.008 34.798 1.00 65.81 83 ASN A C 1
ATOM 649 O O . ASN A 1 83 ? -20.574 -4.533 34.425 1.00 65.81 83 ASN A O 1
ATOM 653 N N . GLN A 1 84 ? -22.417 -4.412 35.707 1.00 57.66 84 GLN A N 1
ATOM 654 C CA . GLN A 1 84 ? -21.905 -3.368 36.585 1.00 57.66 84 GLN A CA 1
ATOM 655 C C . GLN A 1 84 ? -20.794 -4.009 37.419 1.00 57.66 84 GLN A C 1
ATOM 657 O O . GLN A 1 84 ?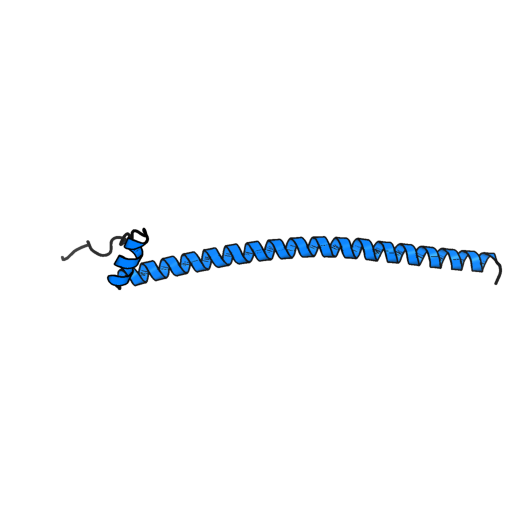 -21.074 -4.712 38.387 1.00 57.66 84 GLN A O 1
ATOM 662 N N . GLY A 1 85 ? -19.534 -3.841 37.010 1.00 48.47 85 GL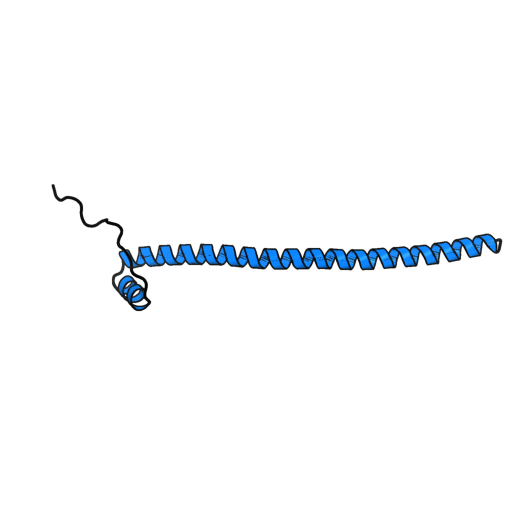Y A N 1
ATOM 663 C CA . GLY A 1 85 ? -18.407 -4.140 37.885 1.00 48.47 85 GLY A CA 1
ATOM 664 C C . GLY A 1 85 ? -18.651 -3.410 39.201 1.00 48.47 85 GLY A C 1
ATOM 665 O O . GLY A 1 85 ? -18.932 -2.215 39.178 1.00 48.47 85 GLY A O 1
ATOM 666 N N . ALA A 1 86 ? -18.647 -4.160 40.301 1.00 44.47 86 ALA A N 1
ATOM 667 C CA . ALA A 1 86 ? -18.956 -3.727 41.657 1.00 44.47 86 ALA A CA 1
ATOM 668 C C . ALA A 1 86 ? -18.519 -2.279 41.963 1.00 44.47 86 ALA A C 1
ATOM 670 O O . ALA A 1 86 ? -17.384 -2.018 42.346 1.00 44.47 86 ALA A O 1
ATOM 671 N N . ALA A 1 87 ? -19.454 -1.342 41.824 1.00 47.31 87 ALA A N 1
ATOM 672 C CA . ALA A 1 87 ? -19.370 0.010 42.372 1.00 47.31 87 ALA A CA 1
ATOM 673 C C . ALA A 1 87 ? -20.680 0.368 43.091 1.00 47.31 87 ALA A C 1
ATOM 675 O O . ALA A 1 87 ? -21.120 1.514 43.090 1.00 47.31 87 ALA A O 1
ATOM 676 N N . ALA A 1 88 ? -21.328 -0.640 43.676 1.00 51.22 88 ALA A N 1
ATOM 677 C CA . ALA A 1 88 ? -22.508 -0.483 44.512 1.00 51.22 88 ALA A CA 1
ATOM 678 C C . ALA A 1 88 ? -22.635 -1.668 45.480 1.00 51.22 88 ALA A C 1
ATOM 680 O O . ALA A 1 88 ? -23.646 -2.348 45.464 1.00 51.22 88 ALA A O 1
ATOM 681 N N . GLU A 1 89 ? -21.597 -1.950 46.273 1.00 47.50 89 GLU A N 1
ATOM 682 C CA . GLU A 1 89 ? -21.721 -2.695 47.539 1.00 47.50 89 GLU A CA 1
ATOM 683 C C . GLU A 1 89 ? -20.391 -2.629 48.304 1.00 47.50 89 GLU A C 1
ATOM 685 O O . GLU A 1 89 ? -19.472 -3.412 48.084 1.00 47.50 89 GLU A O 1
ATOM 690 N N . GLY A 1 90 ? -20.257 -1.621 49.171 1.00 39.31 90 GLY A N 1
ATOM 691 C CA . GLY A 1 90 ? -19.027 -1.393 49.925 1.00 39.31 90 GLY A CA 1
ATOM 692 C C . GLY A 1 90 ? -19.095 -0.242 50.925 1.00 39.31 90 GLY A C 1
ATOM 693 O O . GLY A 1 90 ? -18.349 0.716 50.791 1.00 39.31 90 GLY A O 1
ATOM 694 N N . GLY A 1 91 ? -19.952 -0.372 51.942 1.00 35.75 91 GLY A N 1
ATOM 695 C CA . GLY A 1 91 ? -19.645 0.162 53.274 1.00 35.75 91 GLY A CA 1
ATOM 696 C C . GLY A 1 91 ? -20.176 1.550 53.622 1.00 35.75 91 GLY A C 1
ATOM 697 O O . GLY A 1 91 ? -19.462 2.541 53.570 1.00 35.75 91 GLY A O 1
ATOM 698 N N . ASN A 1 92 ? -21.405 1.572 54.133 1.00 43.69 92 ASN A N 1
ATOM 699 C CA . ASN A 1 92 ? -21.795 2.507 55.178 1.00 43.69 92 ASN A CA 1
ATOM 700 C C . ASN A 1 92 ? -21.125 2.023 56.482 1.00 43.69 92 ASN A C 1
ATOM 702 O O . ASN A 1 92 ? -21.551 0.987 57.003 1.00 43.69 92 ASN A O 1
ATOM 706 N N . ARG A 1 93 ? -20.057 2.687 56.943 1.00 36.38 93 ARG A N 1
ATOM 707 C CA . ARG A 1 93 ? -19.529 2.668 58.324 1.00 36.38 93 ARG A CA 1
ATOM 708 C C . ARG A 1 93 ? -18.370 3.641 58.494 1.00 36.38 93 ARG A C 1
ATOM 710 O O . ARG A 1 93 ? -17.417 3.545 57.695 1.00 36.38 93 ARG A O 1
#

Sequence (93 aa):
MTRFQFNIAMTSCGLSLVLVLLIIVFGQMNRSLEKTVYEQQAAINRGAQSQQIGRNLLTDMGQSALRDAKMRELLNRNGYTINQGAAAEGGNR

Solvent-accessible surface area (backbone atoms only — not comparable to full-atom values): 5458 Å² total; per-residue (Å²): 132,60,73,67,60,54,52,53,53,53,50,53,55,54,50,50,54,52,52,52,52,49,52,52,54,55,50,52,52,52,52,51,56,53,51,55,53,53,54,52,51,51,52,51,51,51,52,54,51,48,53,54,52,51,53,50,52,53,49,54,50,53,55,49,26,76,76,31,71,68,51,36,52,54,39,44,76,72,71,45,82,81,77,75,72,89,85,82,83,84,76,95,126

Foldseek 3Di:
DPVVVVVVVVVVVVVVVVVVVVVVVVVVVVVVVVVVVVVVVVVVVVVVVVVVVVVVVVVVLLVVCVVDVVSVVVCVVVPHDNDPPPPPDDDDD